Protein AF-A0A645ED83-F1 (afdb_monomer_lite)

InterPro domains:
  IPR043129 AT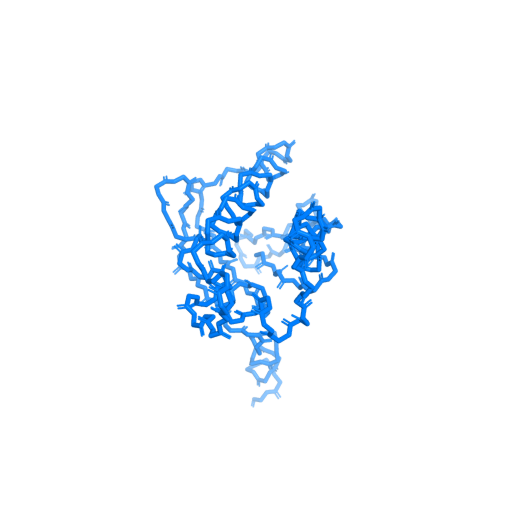Pase, nucleotide binding domain [SSF53067] (1-136)
  IPR049067 Actin homologue MreB-like, C-terminal [PF21522] (1-114)

Foldseek 3Di:
DEAEQQWDWDWDADPNDTPPVGTDIHRQHCVVLVCQLQVVVVVVVDHDDPVQLLCLLVVNHDDPPNVVSVVSSVVSLQVSLVVVLVVCVVSVHQQCPEDEYEACRLVSCVVVQDDDRHNHPYRYYNCVVVVVVVVVPD

pLDDT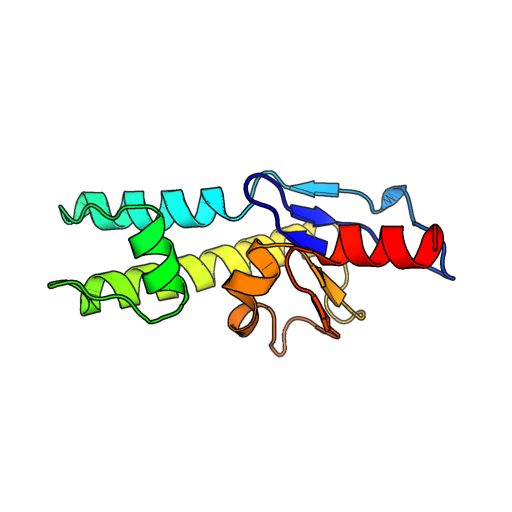: mean 94.46, std 3.99, range [65.88, 98.44]

Organism: NCBI:txid1076179

Sequence (138 aa):
MDIGGYTVDIFTVHNFRLERSSCASLCMGTITLYSRIQDILRKSDILLSDELVTDAIRGRIEHSDCAVIRSVTEQAMADYRKELLNALRERGLDLRLPMVFAGGGAELLESRLRGDEVNTVAVLNRFANADGYRLLLG

Radius of gyration: 16.33 Å; chains: 1; bounding box: 44×22×47 Å

Structure (mmCIF, N/CA/C/O backbone):
data_AF-A0A645ED83-F1
#
_entry.id   AF-A0A645ED83-F1
#
loop_
_atom_site.group_PDB
_atom_site.id
_atom_site.type_symbol
_atom_site.label_atom_id
_atom_site.label_alt_id
_atom_site.label_comp_id
_atom_site.label_asym_id
_atom_site.label_entity_id
_atom_site.label_seq_id
_atom_site.pdbx_PDB_ins_code
_atom_site.Cartn_x
_atom_site.Cartn_y
_atom_site.Cartn_z
_atom_site.occupancy
_atom_site.B_iso_or_equiv
_atom_site.auth_seq_id
_atom_site.auth_comp_id
_atom_site.auth_asym_id
_atom_site.auth_atom_id
_atom_site.pdbx_PDB_model_num
ATOM 1 N N . MET A 1 1 ? 6.442 -0.657 -9.866 1.00 94.25 1 MET A N 1
ATOM 2 C CA . MET A 1 1 ? 5.836 0.294 -8.916 1.00 94.25 1 MET A CA 1
ATOM 3 C C . MET A 1 1 ? 6.491 0.108 -7.568 1.00 94.25 1 MET A C 1
ATOM 5 O O . MET A 1 1 ? 6.525 -1.016 -7.089 1.00 94.25 1 MET A O 1
ATOM 9 N N . ASP A 1 2 ? 7.013 1.174 -6.981 1.00 95.56 2 ASP A N 1
ATOM 10 C CA . ASP A 1 2 ? 7.590 1.183 -5.638 1.00 95.56 2 ASP A CA 1
ATOM 11 C C . ASP A 1 2 ? 6.616 1.889 -4.689 1.00 95.56 2 ASP A C 1
ATOM 13 O O . ASP A 1 2 ? 6.266 3.044 -4.914 1.00 95.56 2 ASP A O 1
ATOM 17 N N . ILE A 1 3 ? 6.104 1.178 -3.685 1.00 96.75 3 ILE A N 1
ATOM 18 C CA . ILE A 1 3 ? 5.148 1.704 -2.706 1.00 96.75 3 ILE A CA 1
ATOM 19 C C . ILE A 1 3 ? 5.914 2.018 -1.421 1.00 96.75 3 ILE A C 1
ATOM 21 O O . ILE A 1 3 ? 6.173 1.141 -0.587 1.00 96.75 3 ILE A O 1
ATOM 25 N N . GLY A 1 4 ? 6.252 3.294 -1.262 1.00 96.62 4 GLY A N 1
ATOM 26 C CA . GLY A 1 4 ? 6.888 3.842 -0.075 1.00 96.62 4 GLY A CA 1
ATOM 27 C C . GLY A 1 4 ? 5.892 4.364 0.962 1.00 96.62 4 GLY A C 1
ATOM 28 O O . GLY A 1 4 ? 4.671 4.262 0.824 1.00 96.62 4 GLY A O 1
ATOM 29 N N . GLY A 1 5 ? 6.439 4.963 2.023 1.00 96.44 5 GLY A N 1
ATOM 30 C CA . GLY A 1 5 ? 5.641 5.603 3.073 1.00 96.44 5 GLY A CA 1
ATOM 31 C C . GLY A 1 5 ? 4.900 6.843 2.574 1.00 96.44 5 GLY A C 1
ATOM 32 O O . GLY A 1 5 ? 3.706 6.992 2.815 1.00 96.44 5 GLY A O 1
ATOM 33 N N . TYR A 1 6 ? 5.591 7.709 1.833 1.00 96.38 6 TYR A N 1
ATOM 34 C CA . TYR A 1 6 ? 5.037 8.976 1.345 1.00 96.38 6 TYR A CA 1
ATOM 35 C C . TYR A 1 6 ? 4.538 8.893 -0.093 1.00 96.38 6 TYR A C 1
ATOM 37 O O . TYR A 1 6 ? 3.481 9.440 -0.416 1.00 96.38 6 TYR A O 1
ATOM 45 N N . THR A 1 7 ? 5.288 8.202 -0.949 1.00 97.00 7 THR A N 1
ATOM 46 C CA . THR A 1 7 ? 5.054 8.178 -2.389 1.00 97.00 7 THR A CA 1
ATOM 47 C C . THR A 1 7 ? 4.822 6.772 -2.912 1.00 97.00 7 THR A C 1
ATOM 49 O O . THR A 1 7 ? 5.251 5.782 -2.318 1.00 97.00 7 THR A O 1
ATOM 52 N N . VAL A 1 8 ? 4.140 6.707 -4.052 1.00 97.19 8 VAL A N 1
ATOM 53 C CA . VAL A 1 8 ? 4.161 5.546 -4.935 1.00 97.19 8 VAL A CA 1
ATOM 54 C C . VAL A 1 8 ? 4.839 5.949 -6.233 1.00 97.19 8 VAL A C 1
ATOM 56 O O . VAL A 1 8 ? 4.300 6.768 -6.979 1.00 97.19 8 VAL A O 1
ATOM 59 N N . ASP A 1 9 ? 6.003 5.370 -6.498 1.00 95.81 9 ASP A N 1
ATOM 60 C CA . ASP A 1 9 ?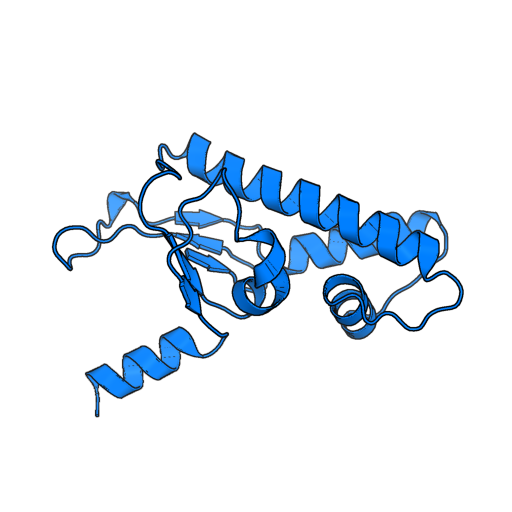 6.799 5.655 -7.685 1.00 95.81 9 ASP A CA 1
ATOM 61 C C . ASP A 1 9 ? 6.529 4.616 -8.777 1.00 95.81 9 ASP A C 1
ATOM 63 O O . ASP A 1 9 ? 6.470 3.402 -8.556 1.00 95.81 9 ASP A O 1
ATOM 67 N N . ILE A 1 10 ? 6.317 5.098 -9.992 1.00 94.81 10 ILE A N 1
ATOM 68 C CA . ILE A 1 10 ? 5.841 4.317 -11.127 1.00 94.81 10 ILE A CA 1
ATOM 69 C C . ILE A 1 10 ? 6.782 4.569 -12.287 1.00 94.81 10 ILE A C 1
ATOM 71 O O . ILE A 1 10 ? 7.138 5.710 -12.560 1.00 94.81 10 ILE A O 1
ATOM 75 N N . PHE A 1 11 ? 7.160 3.502 -12.980 1.00 93.56 11 PHE A N 1
ATOM 76 C CA . PHE A 1 11 ? 7.855 3.580 -14.251 1.00 93.56 11 PHE A CA 1
ATOM 77 C C . PHE A 1 11 ? 7.618 2.307 -15.059 1.00 93.56 11 PHE A C 1
ATOM 79 O O . PHE A 1 11 ? 7.412 1.227 -14.494 1.00 93.56 11 PHE A O 1
ATOM 86 N N . THR A 1 12 ? 7.702 2.442 -16.376 1.00 93.12 12 THR A N 1
ATOM 87 C CA . THR A 1 12 ? 7.626 1.346 -17.338 1.00 93.12 12 THR A CA 1
ATOM 88 C C . THR A 1 12 ? 9.009 1.065 -17.912 1.00 93.12 12 THR A C 1
ATOM 90 O O . THR A 1 12 ? 9.822 1.969 -18.136 1.00 93.12 12 THR A O 1
ATOM 93 N N . VAL A 1 13 ? 9.287 -0.213 -18.156 1.00 92.06 13 VAL A N 1
ATOM 94 C CA . VAL A 1 13 ? 10.499 -0.665 -18.837 1.00 92.06 13 VAL A CA 1
ATOM 95 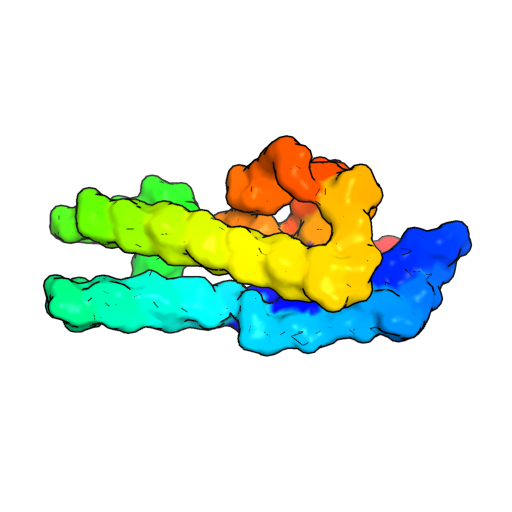C C . VAL A 1 13 ? 10.093 -1.333 -20.141 1.00 92.06 13 VAL A C 1
ATOM 97 O O . VAL A 1 13 ? 9.299 -2.269 -20.141 1.00 92.06 13 VAL A O 1
ATOM 100 N N . HIS A 1 14 ? 10.670 -0.877 -21.247 1.00 90.44 14 HIS A N 1
ATOM 101 C CA . HIS A 1 14 ? 10.481 -1.464 -22.567 1.00 90.44 14 HIS A CA 1
ATOM 102 C C . HIS A 1 14 ? 11.849 -1.806 -23.163 1.00 90.44 14 HIS A C 1
ATOM 104 O O . HIS A 1 14 ? 12.745 -0.962 -23.188 1.00 90.44 14 HIS A O 1
ATOM 110 N N . ASN A 1 15 ? 12.042 -3.054 -23.605 1.00 91.12 15 ASN A N 1
ATOM 111 C CA . ASN A 1 15 ? 13.334 -3.566 -24.087 1.00 91.12 15 ASN A CA 1
ATOM 112 C C . ASN A 1 15 ? 14.499 -3.271 -23.124 1.00 91.12 15 ASN A C 1
ATOM 114 O O . ASN A 1 15 ? 15.541 -2.765 -23.537 1.00 91.12 15 ASN A O 1
ATOM 118 N N . PHE A 1 16 ? 14.297 -3.542 -21.828 1.00 88.50 16 PHE A N 1
ATOM 119 C CA . PHE A 1 16 ? 15.263 -3.275 -20.749 1.00 88.50 16 PHE A CA 1
ATOM 120 C C . PHE A 1 16 ? 15.673 -1.800 -20.599 1.00 88.50 16 PHE A C 1
ATOM 122 O O . PHE A 1 16 ? 16.663 -1.488 -19.939 1.00 88.50 16 PHE A O 1
ATOM 129 N N . ARG A 1 17 ? 14.914 -0.868 -21.188 1.00 92.38 17 ARG A N 1
ATOM 130 C CA . ARG A 1 17 ? 15.146 0.573 -21.083 1.00 92.38 17 ARG A CA 1
ATOM 131 C C . ARG A 1 17 ? 13.988 1.243 -20.364 1.00 92.38 17 ARG A C 1
ATOM 133 O O . ARG A 1 17 ? 12.825 0.987 -20.663 1.00 92.38 17 ARG A O 1
ATOM 140 N N . LEU A 1 18 ? 14.333 2.128 -19.437 1.00 91.69 18 LEU A N 1
ATOM 141 C CA . LEU A 1 18 ? 13.377 2.977 -18.741 1.00 91.69 18 LEU A CA 1
ATOM 142 C C . LEU A 1 18 ? 12.680 3.915 -19.733 1.00 91.69 18 LEU A C 1
ATOM 144 O O . LEU A 1 18 ? 13.338 4.710 -20.413 1.00 91.69 18 LEU A O 1
ATOM 148 N N . GLU A 1 19 ? 11.355 3.872 -19.764 1.00 90.75 19 GLU A N 1
ATOM 149 C CA . GLU A 1 19 ? 10.547 4.844 -20.487 1.00 90.75 19 GLU A CA 1
ATOM 150 C C . GLU A 1 19 ? 10.327 6.079 -19.607 1.00 90.75 19 GLU A C 1
ATOM 152 O O . GLU A 1 19 ? 9.414 6.133 -18.788 1.00 90.75 19 GLU A O 1
ATOM 157 N N . ARG A 1 20 ? 11.183 7.095 -19.754 1.00 85.62 20 ARG A N 1
ATOM 158 C CA . ARG A 1 20 ? 11.173 8.279 -18.873 1.00 85.62 20 ARG A CA 1
ATOM 159 C C . ARG A 1 20 ? 9.853 9.054 -18.864 1.00 85.62 20 ARG A C 1
ATOM 161 O O . ARG A 1 20 ? 9.514 9.633 -17.841 1.00 85.62 20 ARG A O 1
ATOM 168 N N . SER A 1 21 ? 9.117 9.063 -19.972 1.00 85.69 21 SER A N 1
ATOM 169 C CA . SER A 1 21 ? 7.791 9.692 -20.071 1.00 85.69 21 SER A CA 1
ATOM 170 C C . SER A 1 21 ? 6.727 8.996 -19.219 1.00 85.69 21 SER A C 1
ATOM 172 O O . SER A 1 21 ? 5.730 9.623 -18.884 1.00 85.69 21 SER A O 1
ATOM 174 N N . SER A 1 22 ? 6.939 7.727 -18.857 1.00 82.19 22 SER A N 1
ATOM 175 C CA . SER A 1 22 ? 6.040 6.957 -17.988 1.00 82.19 22 SER A CA 1
ATOM 176 C C . SER A 1 22 ? 6.314 7.162 -16.494 1.00 82.19 22 SER A C 1
ATOM 178 O O . SER A 1 22 ? 5.534 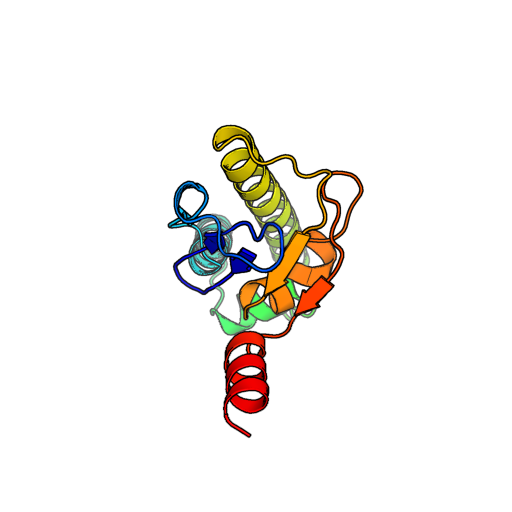6.700 -15.660 1.00 82.19 22 SER A O 1
ATOM 180 N N . CYS A 1 23 ? 7.423 7.824 -16.140 1.00 90.75 23 CYS A N 1
ATOM 181 C CA . CYS A 1 23 ? 7.806 8.013 -14.749 1.00 90.75 23 CYS A CA 1
ATOM 182 C C . CYS A 1 23 ? 6.829 8.949 -14.032 1.00 90.75 23 CYS A C 1
ATOM 184 O O . CYS A 1 23 ? 6.621 10.086 -14.453 1.00 90.75 23 CYS A O 1
ATOM 186 N N . ALA A 1 24 ? 6.282 8.496 -12.909 1.00 93.12 24 ALA A N 1
ATOM 187 C CA . ALA A 1 24 ? 5.394 9.286 -12.070 1.00 93.12 24 ALA A CA 1
ATOM 188 C C . ALA A 1 24 ? 5.624 8.978 -10.591 1.00 93.12 24 ALA A C 1
ATOM 190 O O . ALA A 1 24 ? 5.956 7.854 -10.232 1.00 93.12 24 ALA A O 1
ATOM 191 N N . SER A 1 25 ? 5.392 9.975 -9.740 1.00 95.94 25 SER A N 1
ATOM 192 C CA . SER A 1 25 ? 5.359 9.815 -8.288 1.00 95.94 25 SER A CA 1
ATOM 193 C C . SER A 1 25 ? 4.008 10.297 -7.777 1.00 95.94 25 SER A C 1
ATOM 195 O O . SER A 1 25 ? 3.589 11.419 -8.075 1.00 95.94 25 SER A O 1
ATOM 197 N N . LEU A 1 26 ? 3.282 9.429 -7.076 1.00 95.44 26 LEU A N 1
ATOM 198 C CA . LEU A 1 26 ? 1.980 9.743 -6.495 1.00 95.44 26 LEU A CA 1
ATOM 199 C C . LEU A 1 26 ? 2.142 10.016 -5.003 1.00 95.44 26 LEU A C 1
ATOM 201 O O . LEU A 1 26 ? 2.669 9.166 -4.292 1.00 95.44 26 LEU A O 1
ATOM 205 N N . CYS A 1 27 ? 1.614 11.133 -4.502 1.00 94.31 27 CYS A N 1
ATOM 206 C CA . CYS A 1 27 ? 1.590 11.463 -3.069 1.00 94.31 27 CYS A CA 1
ATOM 207 C C . CYS A 1 27 ? 0.517 10.658 -2.304 1.00 94.31 27 CYS A C 1
ATOM 209 O O . CYS A 1 27 ? -0.351 11.228 -1.647 1.00 94.31 27 CYS A O 1
ATOM 211 N N . MET A 1 28 ? 0.538 9.332 -2.447 1.00 94.31 28 MET A N 1
ATOM 212 C CA . MET A 1 28 ? -0.392 8.392 -1.814 1.00 94.31 28 MET A CA 1
ATOM 213 C C . MET A 1 28 ? 0.325 7.133 -1.321 1.00 94.31 28 MET A C 1
ATOM 215 O O . MET A 1 28 ? -0.153 6.020 -1.513 1.00 94.31 28 MET A O 1
ATOM 219 N N . GLY A 1 29 ? 1.499 7.285 -0.706 1.00 96.31 29 GLY A N 1
ATOM 220 C CA . GLY A 1 29 ? 2.175 6.176 -0.028 1.00 96.31 29 GLY A CA 1
ATOM 221 C C . GLY A 1 29 ? 1.372 5.633 1.162 1.00 96.31 29 GLY A C 1
ATOM 222 O O . GLY A 1 29 ? 0.274 6.110 1.474 1.00 96.31 29 GLY A O 1
ATOM 223 N N . THR A 1 30 ? 1.915 4.638 1.863 1.00 97.06 30 THR A N 1
ATOM 224 C CA . THR A 1 30 ? 1.192 3.950 2.947 1.00 97.06 30 THR A CA 1
ATOM 225 C C . THR A 1 30 ? 0.776 4.858 4.100 1.00 97.06 30 THR A C 1
ATOM 227 O O . THR A 1 30 ? -0.233 4.572 4.735 1.00 97.06 30 THR A O 1
ATOM 230 N N . ILE A 1 31 ? 1.462 5.980 4.343 1.00 97.00 31 ILE A N 1
ATOM 231 C CA . ILE A 1 31 ? 1.071 6.951 5.378 1.00 97.00 31 ILE A CA 1
ATOM 232 C C . ILE A 1 31 ? -0.363 7.445 5.148 1.00 97.00 31 ILE A C 1
ATOM 234 O O . ILE A 1 31 ? -1.116 7.594 6.104 1.00 97.00 31 ILE A O 1
ATOM 238 N N . THR A 1 32 ? -0.794 7.605 3.893 1.00 96.81 32 THR A N 1
ATOM 239 C CA . THR A 1 32 ? -2.177 8.011 3.591 1.00 96.81 32 THR A CA 1
ATOM 240 C C . THR A 1 32 ? -3.211 6.973 4.030 1.00 96.81 32 THR A C 1
ATOM 242 O O . THR A 1 32 ? -4.268 7.338 4.545 1.00 96.81 32 THR A O 1
ATOM 245 N N . LEU A 1 33 ? -2.892 5.681 3.907 1.00 97.62 33 LEU A N 1
ATOM 246 C CA . LEU A 1 33 ? -3.719 4.591 4.424 1.00 97.62 33 LEU A CA 1
ATOM 247 C C . LEU A 1 33 ? -3.734 4.589 5.959 1.00 97.62 33 LEU A C 1
ATOM 249 O O . LEU A 1 33 ? -4.799 4.417 6.552 1.00 97.62 33 LEU A O 1
ATOM 253 N N . TYR A 1 34 ? -2.583 4.816 6.599 1.00 98.25 34 TYR A N 1
ATOM 254 C CA . TYR A 1 34 ? -2.479 4.865 8.063 1.00 98.25 34 TYR A CA 1
ATOM 255 C C . TYR A 1 34 ? -3.338 5.990 8.632 1.00 98.25 34 TYR A C 1
ATOM 257 O O . TYR A 1 34 ? -4.209 5.732 9.465 1.00 98.25 34 TYR A O 1
ATOM 265 N N . SER A 1 35 ? -3.162 7.212 8.119 1.00 97.38 35 SER A N 1
ATOM 266 C CA . SER A 1 35 ? -3.949 8.368 8.545 1.00 97.38 35 SER A CA 1
ATOM 267 C C . SER A 1 35 ? -5.439 8.142 8.310 1.00 97.38 35 SER A C 1
ATOM 269 O O . SER A 1 35 ? -6.236 8.406 9.201 1.00 97.38 35 SER A O 1
ATOM 271 N N . ARG A 1 36 ? -5.832 7.557 7.169 1.00 97.69 36 ARG A N 1
ATOM 272 C CA . ARG A 1 36 ? -7.238 7.233 6.887 1.00 97.69 36 ARG A CA 1
ATOM 273 C C . ARG A 1 36 ? -7.838 6.285 7.929 1.00 97.69 36 ARG A C 1
ATOM 275 O O . ARG A 1 36 ? -8.934 6.547 8.418 1.00 97.69 36 ARG A O 1
ATOM 282 N N . ILE A 1 37 ? -7.141 5.201 8.275 1.00 98.25 37 ILE A N 1
ATOM 283 C CA . ILE A 1 37 ? -7.602 4.245 9.295 1.00 98.25 37 ILE A CA 1
ATOM 284 C C . ILE A 1 37 ? -7.728 4.942 10.655 1.00 98.25 37 ILE A C 1
ATOM 286 O O . ILE A 1 37 ? -8.774 4.847 11.299 1.00 98.25 37 ILE A O 1
ATOM 290 N N . GLN A 1 38 ? -6.694 5.678 11.068 1.00 98.31 38 GLN A N 1
ATOM 291 C CA . GLN A 1 38 ? -6.670 6.393 12.346 1.00 98.31 38 GLN A CA 1
ATOM 292 C C . GLN A 1 38 ? -7.773 7.452 12.433 1.00 98.31 38 GLN A C 1
ATOM 294 O O . GLN A 1 38 ? -8.448 7.547 13.454 1.00 98.31 38 GLN A O 1
ATOM 299 N N . ASP A 1 39 ? -8.003 8.222 11.372 1.00 98.12 39 ASP A N 1
ATOM 300 C CA . ASP A 1 39 ? -9.011 9.282 11.345 1.00 98.12 39 ASP A CA 1
ATOM 301 C C . ASP A 1 39 ? -10.439 8.735 11.411 1.00 98.12 39 ASP A C 1
ATOM 303 O O . ASP A 1 39 ? -11.307 9.356 12.028 1.00 98.12 39 ASP A O 1
ATOM 307 N N . ILE A 1 40 ? -10.704 7.578 10.796 1.00 98.12 40 ILE A N 1
ATOM 308 C CA . ILE A 1 40 ? -12.006 6.909 10.902 1.00 98.12 40 ILE A CA 1
ATOM 309 C C . ILE A 1 40 ? -12.205 6.375 12.323 1.00 98.12 40 ILE A C 1
ATOM 311 O O . ILE A 1 40 ? -13.239 6.646 12.928 1.00 98.12 40 ILE A O 1
ATOM 315 N N . LEU A 1 41 ? -11.214 5.672 12.876 1.00 98.12 41 LEU A N 1
ATOM 316 C CA . LEU A 1 41 ? -11.297 5.081 14.215 1.00 98.12 41 LEU A CA 1
ATOM 317 C C . LEU A 1 41 ? -11.380 6.132 15.327 1.00 98.12 41 LEU A C 1
ATOM 319 O O . LEU A 1 41 ? -12.132 5.949 16.283 1.00 98.12 41 LEU A O 1
ATOM 323 N N . ARG A 1 42 ? -10.714 7.281 15.161 1.00 97.62 42 ARG A N 1
ATOM 324 C CA . ARG A 1 42 ? -10.781 8.402 16.109 1.00 97.62 42 ARG A CA 1
ATOM 325 C C . ARG A 1 42 ? -12.203 8.946 16.268 1.00 97.62 42 ARG A C 1
ATOM 327 O O . ARG A 1 42 ? -12.554 9.410 17.346 1.00 97.62 42 ARG A O 1
ATOM 334 N N . LYS A 1 43 ? -13.051 8.860 15.233 1.00 96.62 43 LYS A N 1
ATOM 335 C CA . LYS A 1 43 ? -14.477 9.246 15.326 1.00 96.62 43 LYS A CA 1
ATOM 336 C C . LYS A 1 43 ? -15.287 8.310 16.225 1.00 96.62 43 LYS A C 1
ATOM 338 O O . LYS A 1 43 ? -16.363 8.691 16.674 1.00 96.62 43 LYS A O 1
ATOM 343 N N . SER A 1 44 ? -14.776 7.110 16.471 1.00 95.62 44 SER A N 1
ATOM 344 C CA . SER A 1 44 ? -15.331 6.113 17.386 1.00 95.62 44 SER A CA 1
ATOM 345 C C . SER A 1 44 ? -14.552 6.036 18.704 1.00 95.62 44 SER A C 1
ATOM 347 O O . SER A 1 44 ? -14.675 5.040 19.403 1.00 95.62 44 SER A O 1
ATOM 349 N N . ASP A 1 45 ? -13.753 7.061 19.027 1.00 96.62 45 ASP A N 1
ATOM 350 C CA . ASP A 1 45 ? -12.908 7.138 20.232 1.00 96.62 45 ASP A CA 1
ATOM 351 C C . ASP A 1 45 ? -11.858 6.012 20.348 1.00 96.62 45 ASP A C 1
ATOM 353 O O . ASP A 1 45 ? -11.368 5.688 21.426 1.00 96.62 45 ASP A O 1
ATOM 357 N N . ILE A 1 46 ? -11.473 5.416 19.213 1.00 97.81 46 ILE A N 1
ATOM 358 C CA . ILE A 1 46 ? -10.424 4.395 19.139 1.00 97.81 46 ILE A CA 1
ATOM 359 C C . ILE A 1 46 ? -9.141 5.051 18.622 1.00 97.81 46 ILE A C 1
ATOM 361 O O . ILE A 1 46 ? -9.080 5.542 17.492 1.00 97.81 46 ILE A O 1
ATOM 365 N N . LEU A 1 47 ? -8.091 5.031 19.442 1.00 97.19 47 LEU A N 1
ATOM 366 C CA . LEU A 1 47 ? -6.773 5.569 19.106 1.00 97.19 47 LEU A CA 1
ATOM 367 C C . LEU A 1 47 ? -5.776 4.425 18.918 1.00 97.19 47 LEU A C 1
ATOM 369 O O . LEU A 1 47 ? -5.443 3.724 19.869 1.00 97.19 47 LEU A O 1
ATOM 373 N N . LEU A 1 48 ? -5.276 4.256 17.693 1.00 97.38 48 LEU A N 1
ATOM 374 C CA . LEU A 1 48 ? -4.255 3.258 17.372 1.00 97.38 48 LEU A CA 1
ATOM 375 C C . LEU A 1 48 ? -2.899 3.916 17.114 1.00 97.38 48 LEU A C 1
ATOM 377 O O . LEU A 1 48 ? -2.812 4.889 16.360 1.00 97.38 48 LEU A O 1
ATOM 381 N N . SER A 1 49 ? -1.841 3.335 17.682 1.00 97.19 49 SER A N 1
ATOM 382 C CA . SER A 1 49 ? -0.466 3.607 17.257 1.00 97.19 49 SER A CA 1
ATOM 383 C C . SER A 1 49 ? -0.216 3.057 15.849 1.00 97.19 49 SER A C 1
ATOM 385 O O . SER A 1 49 ? -0.937 2.177 15.374 1.00 97.19 49 SER A O 1
ATOM 387 N N . ASP A 1 50 ? 0.838 3.530 15.186 1.00 96.75 50 ASP A N 1
ATOM 388 C CA . ASP A 1 50 ? 1.228 3.030 13.861 1.00 96.75 50 ASP A CA 1
ATOM 389 C C . ASP A 1 50 ? 1.536 1.523 13.875 1.00 96.75 50 ASP A C 1
ATOM 391 O O . ASP A 1 50 ? 1.257 0.809 12.910 1.00 96.75 50 ASP A O 1
ATOM 395 N N . GLU A 1 51 ? 2.058 1.006 14.986 1.00 96.88 51 GLU A N 1
ATOM 396 C CA . GLU A 1 51 ? 2.296 -0.426 15.195 1.00 96.88 51 GLU A CA 1
ATOM 397 C C . GLU A 1 51 ? 0.977 -1.209 15.172 1.00 96.88 51 GLU A C 1
ATOM 399 O O . GLU A 1 51 ? 0.836 -2.147 14.388 1.00 96.88 51 GLU A O 1
ATOM 404 N N . LEU A 1 52 ? -0.036 -0.755 15.920 1.00 97.81 52 LEU A N 1
ATOM 405 C CA . LEU A 1 52 ? -1.357 -1.390 15.935 1.00 97.81 52 LEU A CA 1
ATOM 406 C C . LEU A 1 52 ? -2.079 -1.266 14.587 1.00 97.81 52 LEU A C 1
ATOM 408 O O . LEU A 1 52 ? -2.767 -2.197 14.173 1.00 97.81 52 LEU A O 1
ATOM 412 N N . VAL A 1 53 ? -1.904 -0.157 13.860 1.00 97.94 53 VAL A N 1
ATOM 413 C CA . VAL A 1 53 ? -2.412 -0.028 12.482 1.00 97.94 53 VAL A CA 1
ATOM 414 C C . VAL A 1 53 ? -1.740 -1.050 11.565 1.00 97.94 53 VAL A C 1
ATOM 416 O O . VAL A 1 53 ? -2.414 -1.710 10.772 1.00 97.94 53 VAL A O 1
ATOM 419 N N . THR A 1 54 ? -0.425 -1.230 11.697 1.00 97.50 54 THR A N 1
ATOM 420 C CA . THR A 1 54 ? 0.328 -2.240 10.942 1.00 97.50 54 THR A CA 1
ATOM 421 C C . THR A 1 54 ? -0.196 -3.645 11.239 1.00 97.50 54 THR A C 1
ATOM 423 O O . THR A 1 54 ? -0.407 -4.438 10.318 1.00 97.50 54 THR A O 1
ATOM 426 N N . ASP A 1 55 ? -0.448 -3.953 12.509 1.00 97.69 55 ASP A N 1
ATOM 427 C CA . ASP A 1 55 ? -0.987 -5.246 12.923 1.00 97.69 55 ASP A CA 1
ATOM 428 C C . ASP A 1 55 ? -2.420 -5.451 12.435 1.00 97.69 55 ASP A C 1
ATOM 430 O O . ASP A 1 55 ? -2.754 -6.542 11.972 1.00 97.69 55 ASP A O 1
ATOM 434 N N . ALA A 1 56 ? -3.251 -4.407 12.426 1.00 97.62 56 ALA A N 1
ATOM 435 C CA . ALA A 1 56 ? -4.578 -4.452 11.821 1.00 97.62 56 ALA A CA 1
ATOM 436 C C . ALA A 1 56 ? -4.516 -4.761 10.318 1.00 97.62 56 ALA A C 1
ATOM 438 O O . ALA A 1 56 ? -5.235 -5.646 9.853 1.00 97.62 56 ALA A O 1
ATOM 439 N N . ILE A 1 57 ? -3.613 -4.114 9.571 1.00 97.44 57 ILE A N 1
ATOM 440 C CA . ILE A 1 57 ? -3.404 -4.374 8.135 1.00 97.44 57 ILE A CA 1
ATOM 441 C C . ILE A 1 57 ? -2.947 -5.822 7.897 1.00 97.44 57 ILE A C 1
ATOM 443 O O . ILE A 1 57 ? -3.397 -6.475 6.957 1.00 97.44 57 ILE A O 1
ATOM 447 N N . ARG A 1 58 ? -2.106 -6.360 8.787 1.00 96.00 58 ARG A N 1
ATOM 448 C CA . ARG A 1 58 ? -1.646 -7.760 8.753 1.00 96.00 58 ARG A CA 1
ATOM 449 C C . ARG A 1 58 ? -2.679 -8.771 9.260 1.00 96.00 58 ARG A C 1
ATOM 451 O O . ARG A 1 58 ? -2.401 -9.969 9.228 1.00 96.00 58 ARG A O 1
ATOM 458 N N . GLY A 1 59 ? -3.829 -8.319 9.761 1.00 95.19 59 GLY A N 1
ATOM 459 C CA . GLY A 1 59 ? -4.855 -9.177 10.359 1.00 95.19 59 GLY A CA 1
ATOM 460 C C . GLY A 1 59 ? -4.492 -9.739 11.741 1.00 95.19 59 GLY A C 1
ATOM 461 O O . GLY A 1 59 ? -5.105 -10.705 12.184 1.00 95.19 59 GLY A O 1
ATOM 462 N N . ARG A 1 60 ? -3.509 -9.149 12.430 1.00 95.94 60 ARG A N 1
ATOM 463 C CA . ARG A 1 60 ? -2.960 -9.587 13.729 1.00 95.94 60 ARG A CA 1
ATOM 464 C C . ARG A 1 60 ? -3.330 -8.667 14.896 1.00 95.94 60 ARG A C 1
ATOM 466 O O . ARG A 1 60 ? -2.718 -8.757 15.948 1.00 95.94 60 ARG A O 1
ATOM 473 N N . ILE A 1 61 ? -4.306 -7.775 14.718 1.00 96.56 61 ILE A N 1
ATOM 474 C CA . ILE A 1 61 ? -4.692 -6.817 15.760 1.00 96.56 61 ILE A CA 1
ATOM 475 C C . ILE A 1 61 ? -5.175 -7.512 17.042 1.00 96.56 61 ILE A C 1
ATOM 477 O O . ILE A 1 61 ? -6.121 -8.308 17.013 1.00 96.56 61 ILE A O 1
ATOM 481 N N . GLU A 1 62 ? -4.563 -7.128 18.160 1.00 94.81 62 GLU A N 1
ATOM 482 C CA . GLU A 1 62 ? -4.956 -7.478 19.524 1.00 94.81 62 GLU A CA 1
ATOM 483 C C . GLU A 1 62 ? -5.481 -6.216 20.224 1.00 94.81 62 GLU A C 1
ATOM 485 O O . GLU A 1 62 ? -4.721 -5.366 20.677 1.00 94.81 62 GLU A O 1
ATOM 490 N N . HIS A 1 63 ? -6.805 -6.052 20.243 1.00 96.44 63 HIS A N 1
ATOM 491 C CA . HIS A 1 63 ? -7.480 -4.886 20.819 1.00 96.44 63 HIS A CA 1
ATOM 492 C C . HIS A 1 63 ? -8.913 -5.258 21.223 1.00 96.44 63 HIS A C 1
ATOM 494 O O . HIS A 1 63 ? -9.520 -6.122 20.582 1.00 96.44 63 HIS A O 1
ATOM 500 N N . SER A 1 64 ? -9.483 -4.597 22.237 1.00 95.81 64 SER A N 1
ATOM 501 C CA . SER A 1 64 ? -10.882 -4.802 22.665 1.00 95.81 64 SER A CA 1
ATOM 502 C C . SER A 1 64 ? -11.856 -4.649 21.496 1.00 95.81 64 SER A C 1
ATOM 504 O O . SER A 1 64 ? -12.683 -5.517 21.234 1.00 95.81 64 SER A O 1
ATOM 506 N N . ASP A 1 65 ? -11.670 -3.585 20.721 1.00 97.19 65 ASP A N 1
ATOM 507 C CA . ASP A 1 65 ? -12.502 -3.219 19.569 1.00 97.19 65 ASP A CA 1
ATOM 508 C C . ASP A 1 65 ? -12.049 -3.859 18.245 1.00 97.19 65 ASP A C 1
ATOM 510 O O . ASP A 1 65 ? -12.262 -3.307 17.163 1.00 97.19 65 ASP A O 1
ATOM 514 N N . CYS A 1 66 ? -11.409 -5.035 18.302 1.00 97.00 66 CYS A N 1
ATOM 515 C CA . CYS A 1 66 ? -10.809 -5.683 17.130 1.00 97.00 66 CYS A CA 1
ATOM 516 C C . CYS A 1 66 ? -11.782 -5.880 15.955 1.00 97.00 66 CYS A C 1
ATOM 518 O O . CYS A 1 66 ? -11.356 -5.813 14.805 1.00 97.00 66 CYS A O 1
ATOM 520 N N . ALA A 1 67 ? -13.074 -6.100 16.211 1.00 97.00 67 ALA A N 1
ATOM 521 C CA . ALA A 1 67 ? -14.076 -6.269 15.159 1.00 97.00 67 ALA A CA 1
ATOM 522 C C . ALA A 1 67 ? -14.274 -4.980 14.341 1.00 97.00 67 ALA A C 1
ATOM 524 O O . ALA A 1 67 ? -14.246 -5.017 13.110 1.00 97.00 67 ALA A O 1
ATOM 525 N N . VAL A 1 68 ? -14.407 -3.838 15.025 1.00 97.88 68 VAL A N 1
ATOM 526 C CA . VAL A 1 68 ? -14.545 -2.520 14.389 1.00 97.88 68 VAL A CA 1
ATOM 527 C C . VAL A 1 68 ? -13.257 -2.162 13.656 1.00 97.88 68 VAL A C 1
ATOM 529 O O . VAL A 1 68 ? -13.304 -1.774 12.490 1.00 97.88 68 VAL A O 1
ATOM 532 N N . ILE A 1 69 ? -12.104 -2.370 14.300 1.00 98.44 69 ILE A N 1
ATOM 533 C CA . ILE A 1 69 ? -10.792 -2.089 13.707 1.00 98.44 69 ILE A CA 1
ATOM 534 C C . ILE A 1 69 ? -10.596 -2.892 12.422 1.00 98.44 69 ILE A C 1
ATOM 536 O O . ILE A 1 69 ? -10.293 -2.305 11.389 1.00 98.44 69 ILE A O 1
ATOM 540 N N . ARG A 1 70 ? -10.832 -4.211 12.448 1.00 97.94 70 ARG A N 1
ATOM 541 C CA . ARG A 1 70 ? -10.712 -5.061 11.252 1.00 97.94 70 ARG A CA 1
ATOM 542 C C . ARG A 1 70 ? -11.621 -4.577 10.129 1.00 97.94 70 ARG A C 1
ATOM 544 O O . ARG A 1 70 ? -11.139 -4.403 9.016 1.00 97.94 70 ARG A O 1
ATOM 551 N N . SER A 1 71 ? -12.890 -4.285 10.423 1.00 98.00 71 SER A N 1
ATOM 552 C CA . SER A 1 71 ? -13.833 -3.794 9.412 1.00 98.00 71 SER A CA 1
ATOM 553 C C . SER A 1 71 ? -13.374 -2.475 8.780 1.00 98.00 71 SER A C 1
ATOM 555 O O . SER A 1 71 ? -13.388 -2.346 7.554 1.00 98.00 71 SER A O 1
ATOM 557 N N . VAL A 1 72 ? -12.930 -1.509 9.591 1.00 98.44 72 VAL A N 1
ATOM 558 C CA . VAL A 1 72 ? -12.432 -0.216 9.099 1.00 98.44 72 VAL A CA 1
ATOM 559 C C . VAL A 1 72 ? -11.164 -0.401 8.270 1.00 98.44 72 VAL A C 1
ATOM 561 O O . VAL A 1 72 ? -11.050 0.165 7.184 1.00 98.44 72 VAL A O 1
ATOM 564 N N . THR A 1 73 ? -10.219 -1.209 8.748 1.00 98.19 73 THR A N 1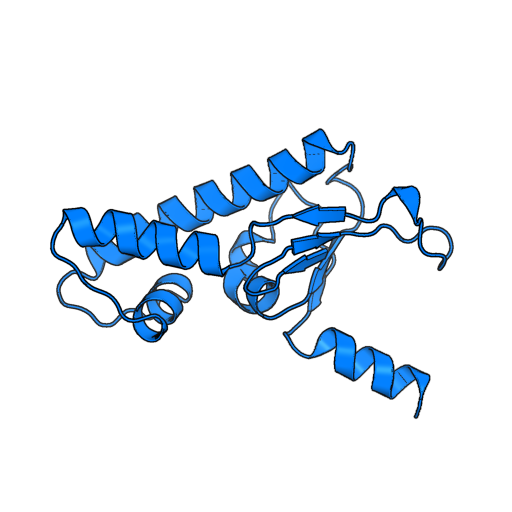
ATOM 565 C CA . THR A 1 73 ? -8.957 -1.471 8.055 1.00 98.19 73 THR A CA 1
ATOM 566 C C . THR A 1 73 ? -9.180 -2.191 6.725 1.00 98.19 73 THR A C 1
ATOM 568 O O . THR A 1 73 ? -8.584 -1.809 5.719 1.00 98.19 73 THR A O 1
ATOM 571 N N . GLU A 1 74 ? -10.071 -3.182 6.669 1.00 97.50 74 GLU A N 1
ATOM 572 C CA . GLU A 1 74 ? -10.401 -3.893 5.431 1.00 97.50 74 GLU A CA 1
ATOM 573 C C . GLU A 1 74 ? -11.011 -2.979 4.370 1.00 97.50 74 GLU A C 1
ATOM 575 O O . GLU A 1 74 ? -10.591 -3.051 3.206 1.00 97.50 74 GLU A O 1
ATOM 580 N N . GLN A 1 75 ? -11.946 -2.116 4.779 1.00 98.00 75 GLN A N 1
ATOM 581 C CA . GLN A 1 75 ? -12.583 -1.133 3.909 1.00 98.00 75 GLN A CA 1
ATOM 582 C C . GLN A 1 75 ? -11.571 -0.084 3.431 1.00 98.00 75 GLN A C 1
ATOM 584 O O . GLN A 1 75 ? -11.444 0.145 2.231 1.00 98.00 75 GLN A O 1
ATOM 589 N N . ALA A 1 76 ? -10.769 0.480 4.340 1.00 97.88 76 ALA A N 1
ATOM 590 C CA . ALA A 1 76 ? -9.748 1.466 3.996 1.00 97.88 76 ALA A CA 1
ATOM 591 C C . ALA A 1 76 ? -8.704 0.905 3.016 1.00 97.88 76 ALA A C 1
ATOM 593 O O . ALA A 1 76 ? -8.319 1.595 2.073 1.00 97.88 76 ALA A O 1
ATOM 594 N N . MET A 1 77 ? -8.284 -0.355 3.187 1.00 97.38 77 MET A N 1
ATOM 595 C CA . MET A 1 77 ? -7.397 -1.037 2.239 1.00 97.38 77 MET A CA 1
ATOM 596 C C . MET A 1 77 ? -8.051 -1.256 0.870 1.00 97.38 77 MET A C 1
ATOM 598 O O . MET A 1 77 ? -7.372 -1.149 -0.152 1.00 97.38 77 MET A O 1
ATOM 602 N N . ALA A 1 78 ? -9.344 -1.594 0.829 1.00 96.25 78 ALA A N 1
ATOM 603 C CA . ALA A 1 78 ? -10.074 -1.760 -0.426 1.00 96.25 78 ALA A CA 1
ATOM 604 C C . ALA A 1 78 ? -10.183 -0.428 -1.184 1.00 96.25 78 ALA A C 1
ATOM 606 O O . ALA A 1 78 ? -9.892 -0.378 -2.381 1.00 96.25 78 ALA A O 1
ATOM 607 N N . ASP A 1 79 ? -10.511 0.653 -0.476 1.00 96.81 79 ASP A N 1
ATOM 608 C CA . ASP A 1 79 ? -10.605 1.994 -1.051 1.00 96.81 79 ASP A CA 1
ATOM 609 C C . ASP A 1 79 ? -9.241 2.502 -1.523 1.00 96.81 79 ASP A C 1
ATOM 611 O O . ASP A 1 79 ? -9.119 2.970 -2.652 1.00 96.81 79 ASP A O 1
ATOM 615 N N . TYR A 1 80 ? -8.193 2.328 -0.711 1.00 96.81 80 TYR A N 1
ATOM 616 C CA . TYR A 1 80 ? -6.822 2.689 -1.079 1.00 96.81 80 TYR A CA 1
ATOM 617 C C . TYR A 1 80 ? -6.358 1.954 -2.341 1.00 96.81 80 TYR A C 1
ATOM 619 O O . TYR A 1 80 ? -5.853 2.576 -3.275 1.00 96.81 80 TYR A O 1
ATOM 627 N N . ARG A 1 81 ? -6.582 0.633 -2.419 1.00 95.00 81 ARG A N 1
ATOM 628 C CA . ARG A 1 81 ? -6.278 -0.148 -3.626 1.00 95.00 81 ARG A CA 1
ATOM 629 C C . ARG A 1 81 ? -7.039 0.405 -4.828 1.00 95.00 81 ARG A C 1
ATOM 631 O O . ARG A 1 81 ? -6.443 0.600 -5.881 1.00 95.00 81 ARG A O 1
ATOM 638 N N . LYS A 1 82 ? -8.344 0.644 -4.697 1.00 95.12 82 LYS A N 1
ATOM 639 C CA . LYS A 1 82 ? -9.175 1.146 -5.798 1.00 95.12 82 LYS A CA 1
ATOM 640 C C . LYS A 1 82 ? -8.684 2.503 -6.304 1.00 95.12 82 LYS A C 1
ATOM 642 O O . LYS A 1 82 ? -8.559 2.687 -7.511 1.00 95.12 82 LYS A O 1
ATOM 647 N N . GLU A 1 83 ? -8.378 3.426 -5.397 1.00 95.88 83 GLU A N 1
ATOM 648 C CA . GLU A 1 83 ? -7.813 4.741 -5.718 1.00 95.88 83 GLU A CA 1
ATOM 649 C C . GLU A 1 83 ? -6.462 4.618 -6.423 1.00 95.88 83 GLU A C 1
ATOM 651 O O . GLU A 1 83 ? -6.258 5.252 -7.457 1.00 95.88 83 GLU A O 1
ATOM 656 N N . LEU A 1 84 ? -5.578 3.750 -5.922 1.00 94.50 84 LEU A N 1
ATOM 657 C CA . LEU A 1 84 ? -4.282 3.487 -6.538 1.00 94.50 84 LEU A CA 1
ATOM 658 C C . LEU A 1 84 ? -4.446 2.979 -7.977 1.00 94.50 84 LEU A C 1
ATOM 660 O O . LEU A 1 84 ? -3.850 3.534 -8.895 1.00 94.50 84 LEU A O 1
ATOM 664 N N . LEU A 1 85 ? -5.288 1.965 -8.202 1.00 93.88 85 LEU A N 1
ATOM 665 C CA . LEU A 1 85 ? -5.514 1.413 -9.543 1.00 93.88 85 LEU A CA 1
ATOM 666 C C . LEU A 1 85 ? -6.172 2.420 -10.488 1.00 93.88 85 LEU A C 1
ATOM 668 O O . LEU A 1 85 ? -5.840 2.462 -11.672 1.00 93.88 85 LEU A O 1
ATOM 672 N N . ASN A 1 86 ? -7.076 3.256 -9.983 1.00 95.00 86 ASN A N 1
ATOM 673 C CA . ASN A 1 86 ? -7.671 4.326 -10.777 1.00 95.00 86 ASN A CA 1
ATOM 674 C C . ASN A 1 86 ? -6.631 5.379 -11.167 1.00 95.00 86 ASN A C 1
ATOM 676 O O . ASN A 1 86 ? -6.561 5.735 -12.339 1.00 95.00 86 ASN A O 1
ATOM 680 N N . ALA A 1 87 ? -5.755 5.786 -10.245 1.00 93.81 87 ALA A N 1
ATOM 681 C CA . ALA A 1 87 ? -4.677 6.728 -10.536 1.00 93.81 87 ALA A CA 1
ATOM 682 C C . ALA A 1 87 ? -3.712 6.208 -11.619 1.00 93.81 87 ALA A C 1
ATOM 684 O O . ALA A 1 87 ? -3.164 7.003 -12.390 1.00 93.81 87 ALA A O 1
ATOM 685 N N . LEU A 1 88 ? -3.513 4.888 -11.705 1.00 91.38 88 LEU A N 1
ATOM 686 C CA . LEU A 1 88 ? -2.755 4.255 -12.788 1.00 91.38 88 LEU A CA 1
ATOM 687 C C . LEU A 1 88 ? -3.510 4.306 -14.123 1.00 91.38 88 LEU A C 1
ATOM 689 O O . LEU A 1 88 ? -2.934 4.700 -15.137 1.00 91.38 88 LEU A O 1
ATOM 693 N N . ARG A 1 89 ? -4.803 3.956 -14.125 1.00 92.75 89 ARG A N 1
ATOM 694 C CA . ARG A 1 89 ? -5.654 3.988 -15.329 1.00 92.75 89 ARG A CA 1
ATOM 695 C C . ARG A 1 89 ? -5.784 5.399 -15.902 1.00 92.75 89 ARG A C 1
ATOM 697 O O . ARG A 1 89 ? -5.669 5.576 -17.108 1.00 92.75 89 ARG A O 1
ATOM 704 N N . GLU A 1 90 ? -5.954 6.405 -15.047 1.00 93.06 90 GLU A N 1
ATOM 705 C CA . GLU A 1 90 ? -6.007 7.826 -15.431 1.00 93.06 90 GLU A CA 1
ATOM 706 C C . GLU A 1 90 ? -4.720 8.307 -16.114 1.00 93.06 90 GLU A C 1
ATOM 708 O O . GLU A 1 90 ? -4.746 9.250 -16.900 1.00 93.06 90 GLU A O 1
ATOM 713 N N . ARG A 1 91 ? -3.592 7.638 -15.852 1.00 89.12 91 ARG A N 1
ATOM 714 C CA . ARG A 1 91 ? -2.299 7.897 -16.501 1.00 89.12 91 ARG A CA 1
ATOM 715 C C . ARG A 1 91 ? -2.092 7.092 -17.783 1.00 89.12 91 ARG A C 1
ATOM 717 O O . ARG A 1 91 ? -1.021 7.164 -18.374 1.00 89.12 91 ARG A O 1
ATOM 724 N N . GLY A 1 92 ? -3.097 6.331 -18.215 1.00 90.00 92 GLY A N 1
ATOM 725 C CA . GLY A 1 92 ? -3.036 5.505 -19.418 1.00 90.00 92 GLY A CA 1
ATOM 726 C C . GLY A 1 92 ? -2.253 4.203 -19.247 1.00 90.00 92 GLY A C 1
ATOM 727 O O . GLY A 1 92 ? -1.876 3.596 -20.246 1.00 90.00 92 GLY A O 1
ATOM 728 N N . LEU A 1 93 ? -1.991 3.762 -18.010 1.00 89.88 93 LEU A N 1
ATOM 729 C CA . LEU A 1 93 ? -1.320 2.486 -17.765 1.00 89.88 93 LEU A CA 1
ATOM 730 C C . LEU A 1 93 ? -2.313 1.331 -17.899 1.00 89.88 93 LEU A C 1
ATOM 732 O O . LEU A 1 93 ? -3.317 1.268 -17.185 1.00 89.88 93 LEU A O 1
ATOM 736 N N . ASP A 1 94 ? -2.002 0.390 -18.788 1.00 91.50 94 ASP A N 1
ATOM 737 C CA . ASP A 1 94 ? -2.755 -0.852 -18.914 1.00 91.50 94 ASP A CA 1
ATOM 738 C C . ASP A 1 94 ? -2.356 -1.832 -17.801 1.00 91.50 94 ASP A C 1
ATOM 740 O O . ASP A 1 94 ? -1.266 -2.406 -17.799 1.00 91.50 94 ASP A O 1
ATOM 744 N N . LEU A 1 95 ? -3.271 -2.045 -16.853 1.00 92.88 95 LEU A N 1
ATOM 745 C CA . LEU A 1 95 ? -3.084 -2.948 -15.713 1.00 92.88 95 LEU A CA 1
ATOM 746 C C . LEU A 1 95 ? -3.063 -4.435 -16.104 1.00 92.88 95 LEU A C 1
ATOM 748 O O . LEU A 1 95 ? -2.772 -5.283 -15.259 1.00 92.88 95 LEU A O 1
ATOM 752 N N . ARG A 1 96 ? -3.367 -4.776 -17.365 1.00 93.94 96 ARG A N 1
ATOM 753 C CA . ARG A 1 96 ? -3.193 -6.131 -17.909 1.00 93.94 96 ARG A CA 1
ATOM 754 C C . ARG A 1 96 ? -1.739 -6.444 -18.256 1.00 93.94 96 ARG A C 1
ATOM 756 O O . ARG A 1 96 ? -1.398 -7.621 -18.397 1.00 93.94 96 ARG A O 1
ATOM 763 N N . LEU A 1 97 ? -0.876 -5.434 -18.366 1.00 92.88 97 LEU A N 1
ATOM 764 C CA . LEU A 1 97 ? 0.554 -5.642 -18.577 1.00 92.88 97 LEU A CA 1
ATOM 765 C C . LEU A 1 97 ? 1.239 -6.161 -17.301 1.00 92.88 97 LEU A C 1
ATOM 767 O O . LEU A 1 97 ? 0.805 -5.826 -16.198 1.00 92.88 97 LEU A O 1
ATOM 771 N N . PRO A 1 98 ? 2.320 -6.957 -17.434 1.00 95.25 98 PRO A N 1
ATOM 772 C CA . PRO A 1 98 ? 3.083 -7.460 -16.296 1.00 95.25 98 PRO A CA 1
ATOM 773 C C . PRO A 1 98 ? 3.520 -6.350 -15.337 1.00 95.25 98 PRO A C 1
ATOM 775 O O . PRO A 1 98 ? 4.298 -5.467 -15.700 1.00 95.25 98 PRO A O 1
ATOM 778 N N . MET A 1 99 ? 3.052 -6.421 -14.094 1.00 95.19 99 MET A N 1
ATOM 779 C CA . MET A 1 99 ? 3.326 -5.427 -13.064 1.00 95.19 99 MET A CA 1
ATOM 780 C C . MET A 1 99 ? 4.137 -6.022 -11.914 1.00 95.19 99 MET A C 1
ATOM 782 O O . MET A 1 99 ? 3.782 -7.054 -11.340 1.00 95.19 99 MET A O 1
ATOM 786 N N . VAL A 1 100 ? 5.226 -5.339 -11.563 1.00 95.69 100 VAL A N 1
ATOM 787 C CA . VAL A 1 100 ? 6.038 -5.635 -10.378 1.00 95.69 100 VAL A CA 1
ATOM 788 C C . VAL A 1 100 ? 5.789 -4.557 -9.334 1.00 95.69 100 VAL A C 1
ATOM 790 O O . VAL A 1 100 ? 5.930 -3.365 -9.627 1.00 95.69 100 VAL A O 1
ATOM 793 N N . PHE A 1 101 ? 5.461 -4.978 -8.117 1.00 96.38 101 PHE A N 1
ATOM 794 C CA . PHE A 1 101 ? 5.399 -4.110 -6.946 1.00 96.38 101 PHE A CA 1
ATOM 795 C C . PHE A 1 101 ? 6.640 -4.317 -6.080 1.00 96.38 101 PHE A C 1
ATOM 797 O O . PHE A 1 101 ? 7.116 -5.440 -5.949 1.00 96.38 101 PHE A O 1
ATOM 804 N N . ALA A 1 102 ? 7.161 -3.250 -5.493 1.00 96.38 102 ALA A N 1
ATOM 805 C CA . ALA A 1 102 ? 8.304 -3.262 -4.589 1.00 96.38 102 ALA A CA 1
ATOM 806 C C . ALA A 1 102 ? 8.095 -2.246 -3.459 1.00 96.38 102 ALA A C 1
ATOM 808 O O . ALA A 1 102 ? 7.164 -1.441 -3.512 1.00 96.38 102 ALA A O 1
ATOM 809 N N . GLY A 1 103 ? 8.952 -2.300 -2.442 1.00 96.00 103 GLY A N 1
ATOM 810 C CA . GLY A 1 103 ? 8.913 -1.370 -1.317 1.00 96.00 103 GLY A CA 1
ATOM 811 C C . GLY A 1 103 ? 8.145 -1.907 -0.111 1.00 96.00 103 GLY A C 1
ATOM 812 O O . GLY A 1 103 ? 7.457 -2.929 -0.164 1.00 96.00 103 GLY A O 1
ATOM 813 N N . GLY A 1 104 ? 8.283 -1.216 1.022 1.00 95.38 104 GLY A N 1
ATOM 814 C CA . GLY A 1 104 ? 7.680 -1.648 2.287 1.00 95.38 104 GLY A CA 1
ATOM 815 C C . GLY A 1 104 ? 6.151 -1.692 2.249 1.00 95.38 104 GLY A C 1
ATOM 816 O O . GLY A 1 104 ? 5.550 -2.552 2.890 1.00 95.38 104 GLY A O 1
ATOM 817 N N . GLY A 1 105 ? 5.517 -0.817 1.465 1.00 96.19 105 GLY A N 1
ATOM 818 C CA . GLY A 1 105 ? 4.072 -0.846 1.272 1.00 96.19 105 GLY A CA 1
ATOM 819 C C . GLY A 1 105 ? 3.600 -2.001 0.398 1.00 96.19 105 GLY A C 1
ATOM 820 O O . GLY A 1 105 ? 2.518 -2.534 0.635 1.00 96.19 105 GLY A O 1
ATOM 821 N N . ALA A 1 106 ? 4.419 -2.440 -0.560 1.00 95.94 106 ALA A N 1
ATOM 822 C CA . ALA A 1 106 ? 4.106 -3.605 -1.376 1.00 95.94 106 ALA A CA 1
ATOM 823 C C . ALA A 1 106 ? 4.149 -4.895 -0.550 1.00 95.94 106 ALA A C 1
ATOM 825 O O . ALA A 1 106 ? 3.223 -5.696 -0.623 1.00 95.94 106 ALA A O 1
ATOM 826 N N . GLU A 1 107 ? 5.172 -5.043 0.296 1.00 95.38 107 GLU A N 1
ATOM 827 C CA . GLU A 1 107 ? 5.270 -6.133 1.274 1.00 95.38 107 GLU A CA 1
ATOM 828 C C . GLU A 1 107 ? 4.071 -6.135 2.240 1.00 95.38 107 GLU A C 1
ATOM 830 O O . GLU A 1 107 ? 3.486 -7.179 2.517 1.00 95.38 107 GLU A O 1
ATOM 835 N N . LEU A 1 108 ? 3.672 -4.958 2.734 1.00 95.69 108 LEU A N 1
ATOM 836 C CA . LEU A 1 108 ? 2.555 -4.817 3.669 1.00 95.69 108 LEU A CA 1
ATOM 837 C C . LEU A 1 108 ? 1.198 -5.186 3.042 1.00 95.69 108 LEU A C 1
ATOM 839 O O . LEU A 1 108 ? 0.342 -5.744 3.725 1.00 95.69 108 LEU A O 1
ATOM 843 N N . LEU A 1 109 ? 0.999 -4.865 1.761 1.00 95.06 109 LEU A N 1
ATOM 844 C CA . LEU A 1 109 ? -0.279 -4.995 1.056 1.00 95.06 109 LEU A CA 1
ATOM 845 C C . LEU A 1 109 ? -0.306 -6.151 0.047 1.00 95.06 109 LEU A C 1
ATOM 847 O O . LEU A 1 109 ? -1.200 -6.189 -0.797 1.00 95.06 109 LEU A O 1
ATOM 851 N N . GLU A 1 110 ? 0.633 -7.100 0.112 1.00 93.94 110 GLU A N 1
ATOM 852 C CA . GLU A 1 110 ? 0.809 -8.135 -0.918 1.00 93.94 110 GLU A CA 1
ATOM 853 C C . GLU A 1 110 ? -0.502 -8.852 -1.284 1.00 93.94 110 GLU A C 1
ATOM 855 O O . GLU A 1 110 ? -0.835 -8.983 -2.465 1.00 93.94 110 GLU A O 1
ATOM 860 N N . SER A 1 111 ? -1.289 -9.258 -0.284 1.00 90.12 111 SER A N 1
ATOM 861 C CA . SER A 1 111 ? -2.564 -9.960 -0.495 1.00 90.12 111 SER A CA 1
ATOM 862 C C . SER A 1 111 ? -3.606 -9.125 -1.250 1.00 90.12 111 SER A C 1
ATOM 864 O O . SER A 1 111 ? -4.510 -9.681 -1.867 1.00 90.12 111 SER A O 1
ATOM 866 N N . ARG A 1 112 ? -3.484 -7.793 -1.224 1.00 91.06 112 ARG A N 1
ATOM 867 C CA . ARG A 1 112 ? -4.371 -6.844 -1.912 1.00 91.06 112 ARG A CA 1
ATOM 868 C C . ARG A 1 112 ? -3.853 -6.443 -3.287 1.00 91.06 112 ARG A C 1
ATOM 870 O O . ARG A 1 112 ? -4.649 -6.021 -4.120 1.00 91.06 112 ARG A O 1
ATOM 877 N N . LEU A 1 113 ? -2.553 -6.576 -3.531 1.00 92.75 113 LEU A N 1
ATOM 878 C CA . LEU A 1 113 ? -1.927 -6.250 -4.814 1.00 92.75 113 LEU A CA 1
ATOM 879 C C . LEU A 1 113 ? -2.037 -7.387 -5.832 1.00 92.75 113 LEU A C 1
ATOM 881 O O . LEU A 1 113 ? -1.672 -7.205 -6.987 1.00 92.75 113 LEU A O 1
ATOM 885 N N . ARG A 1 114 ? -2.552 -8.551 -5.433 1.00 91.25 114 ARG A N 1
ATOM 886 C CA . ARG A 1 114 ? -2.866 -9.669 -6.327 1.00 91.25 114 ARG A CA 1
ATOM 887 C C . ARG A 1 114 ? -4.375 -9.716 -6.586 1.00 91.25 114 ARG A C 1
ATOM 889 O O . ARG A 1 114 ? -5.168 -9.526 -5.667 1.00 91.25 114 ARG A O 1
ATOM 896 N N . GLY A 1 115 ? -4.777 -9.971 -7.830 1.00 85.44 115 GLY A N 1
ATOM 897 C CA . GLY A 1 115 ? -6.183 -10.148 -8.201 1.00 85.44 115 GLY A CA 1
ATOM 898 C C . GLY A 1 115 ? -6.448 -9.910 -9.685 1.00 85.44 115 GLY A C 1
ATOM 899 O O . GLY A 1 115 ? -5.579 -9.439 -10.408 1.00 85.44 115 GLY A O 1
ATOM 900 N N . ASP A 1 116 ? -7.671 -10.188 -10.131 1.00 85.50 116 ASP A N 1
ATOM 901 C CA . ASP A 1 116 ? -8.020 -10.232 -11.561 1.00 85.50 116 ASP A CA 1
ATOM 902 C C . ASP A 1 116 ? -7.930 -8.886 -12.294 1.00 85.50 116 ASP A C 1
ATOM 904 O O . ASP A 1 116 ? -7.909 -8.848 -13.524 1.00 85.50 116 ASP A O 1
ATOM 908 N N . GLU A 1 117 ? -7.897 -7.770 -11.566 1.00 89.31 117 GLU A N 1
ATOM 909 C CA . GLU A 1 117 ? -7.807 -6.424 -12.141 1.00 89.31 117 GLU A CA 1
ATOM 910 C C . GLU A 1 117 ? -6.382 -6.007 -12.521 1.00 89.31 117 GLU A C 1
ATOM 912 O O . GLU A 1 117 ? -6.223 -5.040 -13.267 1.00 89.31 117 GLU A O 1
ATOM 917 N N . VAL A 1 118 ? -5.366 -6.699 -11.995 1.00 93.19 118 VAL A N 1
ATOM 918 C CA . VAL A 1 118 ? -3.952 -6.341 -12.153 1.00 93.19 118 VAL A CA 1
ATOM 919 C C . VAL A 1 118 ? -3.140 -7.591 -12.452 1.00 93.19 118 VAL A C 1
ATOM 921 O O . VAL A 1 118 ? -3.173 -8.563 -11.702 1.00 93.19 118 VAL A O 1
ATOM 924 N N . ASN A 1 119 ? -2.358 -7.563 -13.527 1.00 95.38 119 ASN A N 1
ATOM 925 C CA . ASN A 1 119 ? -1.441 -8.646 -13.861 1.00 95.38 119 ASN A CA 1
ATOM 926 C C . ASN A 1 119 ? -0.158 -8.566 -13.016 1.00 95.38 119 ASN A C 1
ATOM 928 O O . ASN A 1 119 ? 0.917 -8.188 -13.486 1.00 95.38 119 ASN A O 1
ATOM 932 N N . THR A 1 120 ? -0.288 -8.891 -11.732 1.00 96.31 120 THR A N 1
ATOM 933 C CA . THR A 1 120 ? 0.810 -8.852 -10.763 1.00 96.31 120 THR A CA 1
ATOM 934 C C . THR A 1 120 ? 1.733 -10.048 -10.936 1.00 96.31 120 THR A C 1
ATOM 936 O O . THR A 1 120 ? 1.411 -11.159 -10.511 1.00 96.31 120 THR A O 1
ATOM 939 N N . VAL A 1 121 ? 2.915 -9.817 -11.508 1.00 96.00 121 VAL A N 1
ATOM 940 C CA . VAL A 1 121 ? 3.912 -10.875 -11.739 1.00 96.00 121 VAL A CA 1
ATOM 941 C C . VAL A 1 121 ? 4.851 -11.073 -10.555 1.00 96.00 121 VAL A C 1
ATOM 943 O O . VAL A 1 121 ? 5.307 -12.188 -10.317 1.00 96.00 121 VAL A O 1
ATOM 946 N N . ALA A 1 122 ? 5.113 -10.022 -9.774 1.00 95.75 122 ALA A N 1
ATOM 947 C CA . ALA A 1 122 ? 5.922 -10.118 -8.564 1.00 95.75 122 ALA A CA 1
ATOM 948 C C . ALA A 1 122 ? 5.563 -9.028 -7.549 1.00 95.75 122 ALA A C 1
ATOM 950 O O . ALA A 1 122 ? 5.232 -7.899 -7.915 1.00 95.75 122 ALA A O 1
ATOM 951 N N . VAL A 1 123 ? 5.686 -9.381 -6.270 1.00 96.81 123 VAL A N 1
ATOM 952 C CA . VAL A 1 123 ? 5.686 -8.449 -5.141 1.00 96.81 123 VAL A CA 1
ATOM 953 C C . VAL A 1 123 ? 7.014 -8.655 -4.419 1.00 96.81 123 VAL A C 1
ATOM 955 O O . VAL A 1 123 ? 7.291 -9.743 -3.921 1.00 96.81 123 VAL A O 1
ATOM 958 N N . LEU A 1 124 ? 7.876 -7.646 -4.461 1.00 95.75 124 LEU A N 1
ATOM 959 C CA . LEU A 1 124 ? 9.217 -7.665 -3.892 1.00 95.75 124 LEU A CA 1
ATOM 960 C C . LEU A 1 124 ? 9.213 -6.987 -2.520 1.00 95.75 124 LEU A C 1
ATOM 962 O O . LEU A 1 124 ? 8.402 -6.101 -2.246 1.00 95.75 124 LEU A O 1
ATOM 966 N N . ASN A 1 125 ? 10.143 -7.397 -1.660 1.00 91.94 125 ASN A N 1
ATOM 967 C CA . ASN A 1 125 ? 10.260 -6.865 -0.306 1.00 91.94 125 ASN A CA 1
ATOM 968 C C . ASN A 1 125 ? 10.791 -5.413 -0.291 1.00 91.94 125 ASN A C 1
ATOM 970 O O . ASN A 1 125 ? 11.189 -4.841 -1.310 1.00 91.94 125 ASN A O 1
ATOM 974 N N . ARG A 1 126 ? 10.854 -4.820 0.906 1.00 93.00 126 ARG A N 1
ATOM 975 C CA . ARG A 1 126 ? 11.374 -3.458 1.124 1.00 93.00 126 ARG A CA 1
ATOM 976 C C . ARG A 1 126 ? 12.840 -3.235 0.723 1.00 93.00 126 ARG A C 1
ATOM 978 O O . ARG A 1 126 ? 13.255 -2.089 0.593 1.00 93.00 126 ARG A O 1
ATOM 985 N N . PHE A 1 127 ? 13.626 -4.297 0.564 1.00 93.50 127 PHE A N 1
ATOM 986 C CA . PHE A 1 127 ? 15.053 -4.236 0.242 1.00 93.50 127 PHE A CA 1
ATOM 987 C C . PHE A 1 127 ? 15.341 -4.425 -1.251 1.00 93.50 127 PHE A C 1
ATOM 989 O O . PHE A 1 127 ? 16.500 -4.341 -1.645 1.00 93.50 127 PHE A O 1
ATOM 996 N N . ALA A 1 128 ? 14.314 -4.598 -2.092 1.00 92.12 128 ALA A N 1
ATOM 997 C CA . ALA A 1 128 ? 14.456 -4.882 -3.521 1.00 92.12 128 ALA A CA 1
ATOM 998 C C . ALA A 1 128 ? 15.418 -3.930 -4.255 1.00 92.12 128 ALA A C 1
ATOM 1000 O O . ALA A 1 128 ? 16.256 -4.376 -5.038 1.00 92.12 128 ALA A O 1
ATOM 1001 N N . ASN A 1 129 ? 15.349 -2.627 -3.964 1.00 89.06 129 ASN A N 1
ATOM 1002 C CA . ASN A 1 129 ? 16.246 -1.639 -4.567 1.00 89.06 129 ASN A CA 1
ATOM 1003 C C . ASN A 1 129 ? 17.706 -1.859 -4.130 1.00 89.06 129 ASN A C 1
ATOM 1005 O O . ASN A 1 129 ? 18.612 -1.817 -4.960 1.00 89.06 129 ASN A O 1
ATOM 1009 N N . ALA A 1 130 ? 17.942 -2.131 -2.842 1.00 92.19 130 ALA A N 1
ATOM 1010 C CA . ALA A 1 130 ? 19.278 -2.395 -2.306 1.00 92.19 130 ALA A CA 1
ATOM 1011 C C . ALA A 1 130 ? 19.860 -3.712 -2.847 1.00 92.19 130 ALA A C 1
ATOM 1013 O O . ALA A 1 130 ? 21.028 -3.760 -3.232 1.00 92.19 130 ALA A O 1
ATOM 1014 N N . ASP A 1 131 ? 19.034 -4.755 -2.942 1.00 92.31 131 ASP A N 1
ATOM 1015 C CA . ASP A 1 131 ? 19.407 -6.030 -3.554 1.00 92.31 131 ASP A CA 1
ATOM 1016 C C . ASP A 1 131 ? 19.773 -5.861 -5.034 1.00 92.31 131 ASP A C 1
ATOM 1018 O O . ASP A 1 131 ? 20.777 -6.412 -5.485 1.00 92.31 131 ASP A O 1
ATOM 1022 N N . GLY A 1 132 ? 19.021 -5.038 -5.772 1.00 90.38 132 GLY A N 1
ATOM 1023 C CA . GLY A 1 132 ? 19.333 -4.684 -7.156 1.00 90.38 132 GLY A CA 1
ATOM 1024 C C . GLY A 1 132 ? 20.683 -3.977 -7.299 1.00 90.38 132 GLY A C 1
ATOM 1025 O O . GLY A 1 132 ? 21.490 -4.366 -8.141 1.00 90.38 132 GLY A O 1
ATOM 1026 N N . TYR A 1 133 ? 20.977 -2.991 -6.444 1.00 92.06 133 TYR A N 1
ATOM 1027 C CA . TYR A 1 133 ? 22.289 -2.332 -6.435 1.00 92.06 133 TYR A CA 1
ATOM 1028 C C . TYR A 1 133 ? 23.427 -3.303 -6.123 1.00 92.06 133 TYR A C 1
ATOM 1030 O O . TYR A 1 133 ? 24.471 -3.241 -6.770 1.00 92.06 133 TYR A O 1
ATOM 1038 N N . ARG A 1 134 ? 23.227 -4.225 -5.176 1.00 94.31 134 ARG A N 1
ATOM 1039 C CA . ARG A 1 134 ? 24.222 -5.252 -4.849 1.00 94.31 134 ARG A CA 1
ATOM 1040 C C . ARG A 1 134 ? 24.535 -6.150 -6.048 1.00 94.31 134 ARG A C 1
ATOM 1042 O O . ARG A 1 134 ? 25.694 -6.478 -6.238 1.00 94.31 134 ARG A O 1
ATOM 1049 N N . LEU A 1 135 ? 23.537 -6.518 -6.852 1.00 93.25 135 LEU A N 1
ATOM 1050 C CA . LEU A 1 135 ? 23.734 -7.325 -8.065 1.00 93.25 135 LEU A CA 1
ATOM 1051 C C . LEU A 1 135 ? 24.427 -6.564 -9.205 1.00 93.25 135 LEU A C 1
ATOM 1053 O O . LEU A 1 135 ? 25.050 -7.183 -10.056 1.00 93.25 135 LEU A O 1
ATOM 1057 N N . LEU A 1 136 ? 24.278 -5.238 -9.258 1.00 91.12 136 LEU A N 1
ATOM 1058 C CA . LEU A 1 136 ? 24.909 -4.402 -10.285 1.00 91.12 136 LEU A CA 1
ATOM 1059 C C . LEU A 1 136 ? 26.365 -4.051 -9.958 1.00 91.12 136 LEU A C 1
ATOM 1061 O O . LEU A 1 136 ? 27.147 -3.796 -10.871 1.00 91.12 136 LEU A O 1
ATOM 1065 N N . LEU A 1 137 ? 26.695 -3.957 -8.668 1.00 89.12 137 LEU A N 1
ATOM 1066 C CA . LEU A 1 137 ? 27.994 -3.489 -8.178 1.00 89.12 137 LEU A CA 1
ATOM 1067 C C . LEU A 1 137 ? 28.891 -4.609 -7.628 1.00 89.12 137 LEU A C 1
ATOM 1069 O O . LEU A 1 137 ? 30.071 -4.351 -7.393 1.00 89.12 137 LEU A O 1
ATOM 1073 N N . GLY A 1 138 ? 28.332 -5.793 -7.366 1.00 65.88 138 GLY A N 1
ATOM 1074 C CA . GLY A 1 138 ? 29.044 -6.980 -6.880 1.00 65.88 138 GLY A CA 1
ATOM 1075 C C . GLY A 1 138 ? 29.382 -7.942 -8.004 1.00 65.88 138 GLY A C 1
ATOM 1076 O O . GLY A 1 138 ? 30.486 -8.522 -7.933 1.00 65.88 138 GLY A O 1
#

Secondary structure (DSSP, 8-state):
-EE-SS-EEEEEEETTEEEEEEEEEES--HHHHHHHHHHHHHTTT----HHHHHHHHTT---STTHHHHHHHHHHHHHHHHHHHHHHHHHTT--TTS-EEEBSHHHHHTHHHH-BTTB-EEEE--TTHHHHHHHHHH-